Protein AF-A0A3P7EZZ2-F1 (afdb_monomer_lite)

pLDDT: mean 75.82, std 17.99, range [40.81, 96.19]

InterPro domains:
  IPR005828 Major facilitator, sugar transporter-like [PF00083] (25-110)
  IPR020846 Major facilitator superfamily domain [PS50850] (1-104)
  IPR036259 MFS transporter superfamily [G3DSA:1.20.1250.20] (3-129)
  IPR036259 MFS transporter superfamily [SSF103473] (12-110)

Organism: Toxocara canis (NCBI:txid6265)

Sequence (139 aa):
MNIFADFRISAHWILNVMQFLVTKAAITNCYAVIYTVTPELFPTVIRNTAMGCCSTIARIGAILASYIAMWIVERVGPWAMIIPFGSMALAAGVVVILLIPETMGRPLPETIEEIEEVKPIENEEMTPISAPVKDNPPE

Secondary structure (DSSP, 8-state):
--HHHHHHHHHHHHHHHHHHHHHHHHHHHHHHHHHHHHHHHS-HHHHHHHHHHHHHHHHHHHHHHHHHHHHHHHHH-GGGGHHHHHHHHHHHHHHHHHHS---SS-PPP--THHHH------------S-S--------

Radius of gyration: 28.82 Å; chains: 1; bounding box: 73×31×95 Å

Foldseek 3Di:
DCVVVVVVVVVVVVVVVVVVVVVVVVVVVVVVVCVVCLVLVDPPVCSVVVVVVVVVVVVVVVVVLVVVQVVCCVPPRNVVSCVVVVVVVVVVVVCCVVVDDDPPDDPRDNDPVVVVPPDPPPDDDPDDPDDDPDDDDDD

Structure (mmCIF, N/CA/C/O backbone):
data_AF-A0A3P7EZZ2-F1
#
_entry.id   AF-A0A3P7EZZ2-F1
#
loop_
_atom_site.group_PDB
_atom_site.id
_atom_site.type_symbol
_atom_site.label_atom_id
_atom_site.label_alt_id
_atom_site.label_comp_id
_atom_site.label_asym_id
_atom_site.label_entity_id
_atom_site.label_seq_id
_atom_site.pdbx_PDB_ins_code
_atom_site.Cartn_x
_atom_site.Cartn_y
_atom_site.Cartn_z
_atom_site.occupancy
_atom_site.B_iso_or_equiv
_atom_site.auth_seq_id
_atom_site.auth_comp_id
_atom_site.auth_asym_id
_atom_site.auth_atom_id
_atom_site.pdbx_PDB_model_num
ATOM 1 N N . MET A 1 1 ? 18.974 19.853 -34.716 1.00 57.53 1 MET A N 1
ATOM 2 C CA . MET A 1 1 ? 18.619 18.440 -34.463 1.00 57.53 1 MET A CA 1
ATOM 3 C C . MET A 1 1 ? 18.400 18.232 -32.960 1.00 57.53 1 MET A C 1
ATOM 5 O O . MET A 1 1 ? 19.192 17.542 -32.357 1.00 57.53 1 MET A O 1
ATOM 9 N N . ASN A 1 2 ? 17.384 18.878 -32.355 1.00 65.62 2 ASN A N 1
ATOM 10 C CA . ASN A 1 2 ? 17.067 18.782 -30.906 1.00 65.62 2 ASN A CA 1
ATOM 11 C C . ASN A 1 2 ? 15.553 18.894 -30.593 1.00 65.62 2 ASN A C 1
ATOM 13 O O . ASN A 1 2 ? 15.096 18.300 -29.629 1.00 65.62 2 ASN A O 1
ATOM 17 N N . ILE A 1 3 ? 14.743 19.520 -31.462 1.00 76.44 3 ILE A N 1
ATOM 18 C CA . ILE A 1 3 ? 13.288 19.715 -31.255 1.00 76.44 3 ILE A CA 1
ATOM 19 C C . ILE A 1 3 ? 12.511 18.413 -30.982 1.00 76.44 3 ILE A C 1
ATOM 21 O O . ILE A 1 3 ? 11.675 18.370 -30.085 1.00 76.44 3 ILE A O 1
ATOM 25 N N . PHE A 1 4 ? 12.791 17.331 -31.716 1.00 75.81 4 PHE A N 1
ATOM 26 C CA . PHE A 1 4 ? 12.099 16.051 -31.505 1.00 75.81 4 PHE A CA 1
ATOM 27 C C . PHE A 1 4 ? 12.527 15.338 -30.210 1.00 75.81 4 PHE A C 1
ATOM 29 O O . PHE A 1 4 ? 11.737 14.592 -29.633 1.00 75.81 4 PHE A O 1
ATOM 36 N N . ALA A 1 5 ? 13.756 15.568 -29.736 1.00 77.75 5 ALA A N 1
ATOM 37 C CA . ALA A 1 5 ? 14.245 15.002 -28.481 1.00 77.75 5 ALA A CA 1
ATO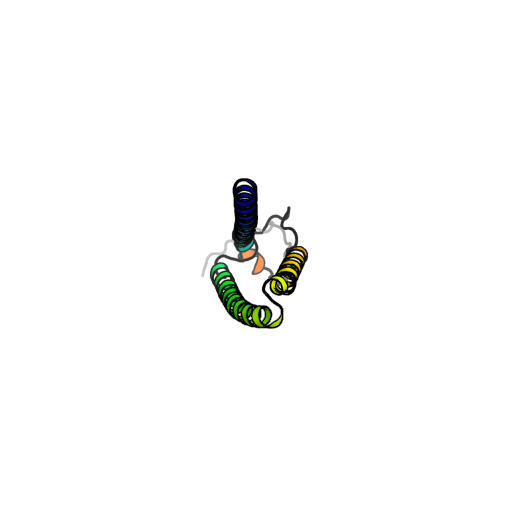M 38 C C . ALA A 1 5 ? 13.680 15.766 -27.276 1.00 77.75 5 ALA A C 1
ATOM 40 O O . ALA A 1 5 ? 13.183 15.129 -26.348 1.00 77.75 5 ALA A O 1
ATOM 41 N N . ASP A 1 6 ? 13.666 17.101 -27.341 1.00 80.81 6 ASP A N 1
ATOM 42 C CA . ASP A 1 6 ? 13.034 17.963 -26.337 1.00 80.81 6 ASP A CA 1
ATOM 43 C C . ASP A 1 6 ? 11.542 17.644 -26.196 1.00 80.81 6 ASP A C 1
ATOM 45 O O . ASP A 1 6 ? 11.061 17.420 -25.087 1.00 80.81 6 ASP A O 1
ATOM 49 N N . PHE A 1 7 ? 10.822 17.489 -27.315 1.00 82.38 7 PHE A N 1
ATOM 50 C CA . PHE A 1 7 ? 9.407 17.109 -27.289 1.00 82.38 7 PHE A CA 1
ATOM 51 C C . PHE A 1 7 ? 9.173 15.754 -26.601 1.00 82.38 7 PHE A C 1
ATOM 53 O O . PHE A 1 7 ? 8.253 15.611 -25.794 1.00 82.38 7 PHE A O 1
ATOM 60 N N . ARG A 1 8 ? 10.033 14.759 -26.866 1.00 83.69 8 ARG A N 1
ATOM 61 C CA . ARG A 1 8 ? 9.945 13.436 -26.231 1.00 83.69 8 ARG A CA 1
ATOM 62 C C . ARG A 1 8 ? 10.212 13.507 -24.724 1.00 83.69 8 ARG A C 1
ATOM 64 O O . ARG A 1 8 ? 9.496 12.876 -23.950 1.00 83.69 8 ARG A O 1
ATOM 71 N N . ILE A 1 9 ? 11.210 14.279 -24.297 1.00 85.31 9 ILE A N 1
ATOM 72 C CA . ILE A 1 9 ? 11.560 14.453 -22.878 1.00 85.31 9 ILE A CA 1
ATOM 73 C C . ILE A 1 9 ? 10.432 15.171 -22.128 1.00 85.31 9 ILE A C 1
ATOM 75 O O . ILE A 1 9 ? 10.011 14.703 -21.069 1.00 85.31 9 ILE A O 1
ATOM 79 N N . SER A 1 10 ? 9.890 16.252 -22.698 1.00 87.06 10 SER A N 1
ATOM 80 C CA . SER A 1 10 ? 8.744 16.963 -22.126 1.00 87.06 10 SER A CA 1
ATOM 81 C C . SER A 1 10 ? 7.517 16.060 -22.007 1.00 87.06 10 SER A C 1
ATOM 83 O O . SER A 1 10 ? 6.872 16.055 -20.961 1.00 87.06 10 SER A O 1
ATOM 85 N N . ALA A 1 11 ? 7.224 15.239 -23.020 1.00 87.75 11 ALA A N 1
ATOM 86 C CA . ALA A 1 11 ? 6.107 14.297 -22.969 1.00 87.75 11 ALA A CA 1
ATOM 87 C C . ALA A 1 11 ? 6.267 13.257 -21.844 1.00 87.75 11 ALA A C 1
ATOM 89 O O . ALA A 1 11 ? 5.334 13.049 -21.069 1.00 87.75 11 ALA A O 1
ATOM 90 N N . HIS A 1 12 ? 7.448 12.644 -21.691 1.00 89.00 12 HIS A N 1
ATOM 91 C CA . HIS A 1 12 ? 7.700 11.693 -20.600 1.00 89.00 12 HIS A CA 1
ATOM 92 C C . HIS A 1 12 ? 7.587 12.341 -19.214 1.00 89.00 12 HIS A C 1
ATOM 94 O O . HIS A 1 12 ? 7.033 11.735 -18.297 1.00 89.00 12 HIS A O 1
ATOM 100 N N . TRP A 1 13 ? 8.067 13.578 -19.059 1.00 92.50 13 TRP A N 1
ATOM 101 C CA . TRP A 1 13 ? 7.935 14.314 -17.802 1.00 92.50 13 TRP A CA 1
ATOM 102 C C . TRP A 1 13 ? 6.467 14.583 -17.454 1.00 92.50 13 TRP A C 1
ATOM 104 O O . TRP A 1 13 ? 6.044 14.295 -16.334 1.00 92.50 13 TRP A O 1
ATOM 114 N N . ILE A 1 14 ? 5.673 15.050 -18.424 1.00 93.00 14 ILE A N 1
ATOM 115 C CA . ILE A 1 14 ? 4.238 15.304 -18.233 1.00 93.00 14 ILE A CA 1
ATOM 116 C C . ILE A 1 14 ? 3.515 14.017 -17.819 1.00 93.00 14 ILE A C 1
ATOM 118 O O . ILE A 1 14 ? 2.741 14.035 -16.864 1.00 93.00 14 ILE A O 1
ATOM 122 N N . LEU A 1 15 ? 3.791 12.888 -18.481 1.00 91.69 15 LEU A N 1
ATOM 123 C CA . LEU A 1 15 ? 3.166 11.603 -18.147 1.00 91.69 15 LEU A CA 1
ATOM 124 C C . LEU A 1 15 ? 3.487 11.150 -16.713 1.00 91.69 15 LEU A C 1
ATOM 126 O O . LEU A 1 15 ? 2.584 10.734 -15.987 1.00 91.69 15 LEU A O 1
ATOM 130 N N . ASN A 1 16 ? 4.740 11.295 -16.272 1.00 90.81 16 ASN A N 1
ATOM 131 C CA . ASN A 1 16 ? 5.138 10.948 -14.905 1.00 90.81 16 ASN A CA 1
ATOM 132 C C . ASN A 1 16 ? 4.442 11.834 -13.860 1.00 90.81 16 ASN A C 1
ATOM 134 O O . ASN A 1 16 ? 3.989 11.337 -12.828 1.00 90.81 16 ASN A O 1
ATOM 138 N N . VAL A 1 17 ? 4.317 13.138 -14.135 1.00 94.75 17 VAL A N 1
ATOM 139 C CA . VAL A 1 17 ? 3.604 14.077 -13.256 1.00 94.75 17 VAL A CA 1
ATOM 140 C C . VAL A 1 17 ? 2.123 13.723 -13.174 1.00 94.75 17 VAL A C 1
ATOM 142 O O . VAL A 1 17 ? 1.567 13.680 -12.078 1.00 94.75 17 VAL A O 1
ATOM 145 N N . MET A 1 18 ? 1.488 13.403 -14.302 1.00 95.19 18 MET A N 1
ATOM 146 C CA . MET A 1 18 ? 0.085 12.990 -14.320 1.00 95.19 18 MET A CA 1
ATOM 147 C C . MET A 1 18 ? -0.144 11.727 -13.485 1.00 95.19 18 MET A C 1
ATOM 149 O O . MET A 1 18 ? -1.038 11.706 -12.639 1.00 95.19 18 MET A O 1
ATOM 153 N N . GLN A 1 19 ? 0.696 10.700 -13.646 1.00 90.44 19 GLN A N 1
ATOM 154 C CA . GLN A 1 19 ? 0.591 9.473 -12.853 1.00 90.44 19 GLN A CA 1
ATOM 155 C C . GLN A 1 19 ? 0.795 9.734 -11.350 1.00 90.44 19 GLN A C 1
ATOM 157 O O . GLN A 1 19 ? 0.077 9.175 -10.514 1.00 90.44 19 GLN A O 1
ATOM 162 N N . PHE A 1 20 ? 1.734 10.616 -10.994 1.00 94.19 20 PHE A N 1
ATOM 163 C CA . PHE A 1 20 ? 1.966 11.016 -9.607 1.00 94.19 20 PHE A CA 1
ATOM 164 C C . PHE A 1 20 ? 0.744 11.717 -8.998 1.00 94.19 20 PHE A C 1
ATOM 166 O O . PHE A 1 20 ? 0.334 11.382 -7.885 1.00 94.19 20 PHE A O 1
ATOM 173 N N . LEU A 1 21 ? 0.126 12.649 -9.730 1.00 96.19 21 LEU A N 1
ATOM 174 C CA . LEU A 1 21 ? -1.054 13.379 -9.264 1.00 96.19 21 LEU A CA 1
ATOM 175 C C . LEU A 1 21 ? -2.259 12.458 -9.060 1.00 96.19 21 LEU A C 1
ATOM 177 O O . LEU A 1 21 ? -2.909 12.545 -8.019 1.00 96.19 21 LEU A O 1
ATOM 181 N N . VAL A 1 22 ? -2.513 11.541 -9.999 1.00 95.94 22 VAL A N 1
ATOM 182 C CA . VAL A 1 22 ? -3.592 10.544 -9.882 1.00 95.94 22 VAL A CA 1
ATOM 183 C C . VAL A 1 22 ? -3.391 9.674 -8.642 1.00 95.94 22 VAL A C 1
ATOM 185 O O . VAL A 1 22 ? -4.314 9.496 -7.849 1.00 95.94 22 VAL A O 1
ATOM 188 N N . THR A 1 23 ? -2.165 9.193 -8.426 1.00 93.25 23 THR A N 1
ATOM 189 C CA . THR A 1 23 ? -1.832 8.368 -7.256 1.00 93.25 23 THR A CA 1
ATOM 190 C C . THR A 1 23 ? -2.035 9.144 -5.954 1.00 93.25 23 THR A C 1
ATOM 192 O O . THR A 1 23 ? -2.654 8.643 -5.016 1.00 93.25 23 THR A O 1
ATOM 195 N N . LYS A 1 24 ? -1.559 10.393 -5.893 1.00 93.25 24 LYS A N 1
ATOM 196 C CA . LYS A 1 24 ? -1.702 11.246 -4.709 1.00 93.25 24 LYS A CA 1
ATOM 197 C C . LYS A 1 24 ? -3.175 11.529 -4.398 1.00 93.25 24 LYS A C 1
ATOM 199 O O . LYS A 1 24 ? -3.568 11.412 -3.241 1.00 93.25 24 LYS A O 1
ATOM 204 N N . ALA A 1 25 ? -3.982 11.844 -5.411 1.00 95.44 25 ALA A N 1
ATOM 205 C CA . ALA A 1 25 ? -5.415 12.077 -5.248 1.00 95.44 25 ALA A CA 1
ATOM 206 C C . ALA A 1 25 ? -6.146 10.827 -4.732 1.00 95.44 25 ALA A C 1
ATOM 208 O O . ALA A 1 25 ? -6.934 10.925 -3.793 1.00 95.44 25 ALA A O 1
ATOM 209 N N . ALA A 1 26 ? -5.833 9.649 -5.284 1.00 93.12 26 ALA A N 1
ATOM 210 C CA . ALA A 1 26 ? -6.415 8.383 -4.844 1.00 93.12 26 ALA A CA 1
ATOM 211 C C . ALA A 1 26 ? -6.096 8.082 -3.370 1.00 93.12 26 ALA A C 1
ATOM 213 O O . ALA A 1 26 ? -7.000 7.772 -2.598 1.00 93.12 26 ALA A O 1
ATOM 214 N N . ILE A 1 27 ? -4.834 8.248 -2.952 1.00 90.81 27 ILE A N 1
ATOM 215 C CA . ILE A 1 27 ? -4.425 8.048 -1.553 1.00 90.81 27 ILE A CA 1
ATOM 216 C C . ILE A 1 27 ? -5.169 9.020 -0.631 1.00 90.81 27 ILE A C 1
ATOM 218 O O . ILE A 1 27 ? -5.693 8.604 0.402 1.00 90.81 27 ILE A O 1
ATOM 222 N N . THR A 1 28 ? -5.253 10.302 -1.000 1.00 93.19 28 THR A N 1
ATOM 223 C CA . THR A 1 28 ? -5.990 11.303 -0.216 1.00 93.19 28 THR A CA 1
ATOM 224 C C . THR A 1 28 ? -7.461 10.927 -0.061 1.00 93.19 28 THR A C 1
ATOM 226 O O . THR A 1 28 ? -7.981 10.999 1.051 1.00 93.19 28 THR A O 1
ATOM 229 N N . ASN A 1 29 ? -8.113 10.474 -1.134 1.00 90.12 29 ASN A N 1
ATOM 230 C CA . ASN A 1 29 ? -9.504 10.037 -1.077 1.00 90.12 29 ASN A CA 1
ATOM 231 C C . ASN A 1 29 ? -9.686 8.818 -0.160 1.00 90.12 29 ASN A C 1
ATOM 233 O O . ASN A 1 29 ? -10.578 8.815 0.682 1.00 90.12 29 ASN A O 1
ATOM 237 N N . CYS A 1 30 ? -8.803 7.819 -0.249 1.00 88.25 30 CYS A N 1
ATOM 238 C CA . CYS A 1 30 ? -8.838 6.662 0.648 1.00 88.25 30 CYS A CA 1
ATOM 239 C C . CYS A 1 30 ? -8.719 7.073 2.122 1.00 88.25 30 CYS A C 1
ATOM 241 O O . CYS A 1 30 ? -9.489 6.601 2.955 1.00 88.25 30 CYS A O 1
ATOM 243 N N . TYR A 1 31 ? -7.798 7.985 2.452 1.00 86.88 31 TYR A N 1
ATOM 244 C CA . TYR A 1 31 ? -7.687 8.502 3.817 1.00 86.88 31 TYR A CA 1
ATOM 245 C C . TYR A 1 31 ? -8.948 9.251 4.253 1.00 86.88 31 TYR A C 1
ATOM 247 O O . TYR A 1 31 ? -9.405 9.041 5.373 1.00 86.88 31 TYR A O 1
ATOM 255 N N . ALA A 1 32 ? -9.534 10.082 3.387 1.00 88.12 32 ALA A N 1
ATOM 256 C CA . ALA A 1 32 ? -10.773 10.793 3.698 1.00 88.12 32 ALA A CA 1
ATOM 257 C C . ALA A 1 32 ? -11.920 9.823 4.031 1.00 88.12 32 ALA A C 1
ATOM 259 O O . ALA A 1 32 ? -12.603 10.010 5.038 1.00 88.12 32 ALA A O 1
ATOM 260 N N . VAL A 1 33 ? -12.073 8.744 3.256 1.00 84.94 33 VAL A N 1
ATOM 261 C CA . VAL A 1 33 ? -13.078 7.701 3.515 1.00 84.94 33 VAL A CA 1
ATOM 262 C C . VAL A 1 33 ? -12.812 7.007 4.849 1.00 84.94 33 VAL A C 1
ATOM 264 O O . VAL A 1 33 ? -13.712 6.930 5.679 1.00 84.94 33 VAL A O 1
ATOM 267 N N . ILE A 1 34 ? -11.573 6.574 5.111 1.00 83.06 34 ILE A N 1
ATOM 268 C CA . ILE A 1 34 ? -11.214 5.912 6.375 1.00 83.06 34 ILE A CA 1
ATOM 269 C C . ILE A 1 34 ? -11.540 6.817 7.567 1.00 83.06 34 ILE A C 1
ATOM 271 O O . ILE A 1 34 ? -12.188 6.375 8.511 1.00 83.06 34 ILE A O 1
ATOM 275 N N . TYR A 1 35 ? -11.137 8.089 7.536 1.00 81.62 35 TYR A N 1
ATOM 276 C CA . TYR A 1 35 ? -11.374 9.011 8.651 1.00 81.62 35 TYR A CA 1
ATOM 277 C C . TYR A 1 35 ? -12.851 9.336 8.884 1.00 81.62 35 TYR A C 1
ATOM 279 O O . TYR A 1 35 ? -13.198 9.651 10.024 1.00 81.62 35 TYR A O 1
ATOM 287 N N . THR A 1 36 ? -13.679 9.236 7.842 1.00 82.94 36 THR A N 1
ATOM 288 C CA . THR A 1 36 ? -15.132 9.451 7.902 1.00 82.94 36 THR A CA 1
ATOM 289 C C . THR A 1 36 ? -15.857 8.217 8.434 1.00 82.94 36 THR A C 1
ATOM 291 O O . THR A 1 36 ? -16.639 8.329 9.365 1.00 82.94 36 THR A O 1
ATOM 294 N N . VAL A 1 37 ? -15.512 7.026 7.938 1.00 7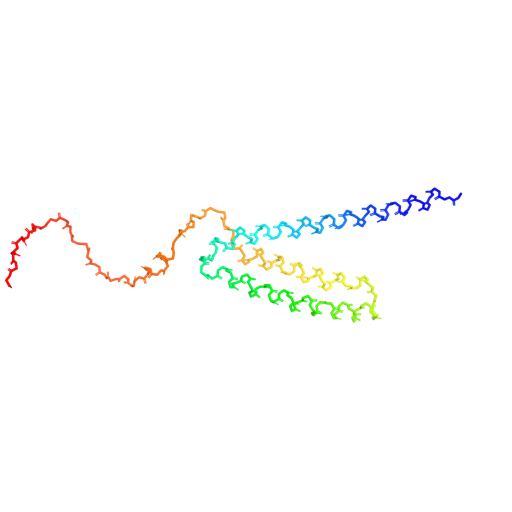7.62 37 VAL A N 1
ATOM 295 C CA . VAL A 1 37 ? -16.173 5.761 8.309 1.00 77.62 37 VAL A CA 1
ATOM 296 C C . VAL A 1 37 ? -15.710 5.233 9.674 1.00 77.62 37 VAL A C 1
ATOM 298 O O . VAL A 1 37 ? -16.452 4.559 10.381 1.00 77.62 37 VAL A O 1
ATOM 301 N N . THR A 1 38 ? -14.481 5.540 10.099 1.00 79.38 38 THR A N 1
ATOM 302 C CA . THR A 1 38 ? -13.958 5.073 11.397 1.00 79.38 38 THR A CA 1
ATOM 303 C C . THR A 1 38 ? -14.817 5.498 12.602 1.00 79.38 38 THR A C 1
ATOM 305 O O . THR A 1 38 ? -15.102 4.633 13.426 1.00 79.38 38 THR A O 1
ATOM 308 N N . PRO A 1 39 ? -15.208 6.779 12.777 1.00 74.44 39 PRO A N 1
ATOM 309 C CA . PRO A 1 39 ? -16.086 7.174 13.881 1.00 74.44 39 PRO A CA 1
ATOM 310 C C . PRO A 1 39 ? -17.514 6.623 13.759 1.00 74.44 39 PRO A C 1
ATOM 312 O O . PRO A 1 39 ? -18.187 6.531 14.775 1.00 74.44 39 PRO A O 1
ATOM 315 N N . GLU A 1 40 ? -17.964 6.249 12.557 1.00 72.44 40 GLU A N 1
ATOM 316 C CA . GLU A 1 40 ? -19.281 5.633 12.337 1.00 72.44 40 GLU A CA 1
ATOM 317 C C . GLU A 1 40 ? -19.310 4.170 12.807 1.00 72.44 40 GLU A C 1
ATOM 319 O O . GLU A 1 40 ? -20.290 3.720 13.388 1.00 72.44 40 GLU A O 1
ATOM 324 N N . LEU A 1 41 ? -18.225 3.415 12.598 1.00 67.25 41 LEU A N 1
ATOM 325 C CA . LEU A 1 41 ? -18.152 2.008 13.013 1.00 67.25 41 LEU A CA 1
ATOM 326 C C . LEU A 1 41 ? -17.665 1.795 14.450 1.00 67.25 41 LEU A C 1
ATOM 328 O O . LEU A 1 41 ? -17.951 0.750 15.035 1.00 67.25 41 LEU A O 1
ATOM 332 N N . PHE A 1 42 ? -16.865 2.718 14.992 1.00 65.31 42 PHE A N 1
ATOM 333 C CA . PHE A 1 42 ? -16.135 2.485 16.236 1.00 65.31 42 PHE A CA 1
ATOM 334 C C . PHE A 1 42 ? -16.379 3.582 17.280 1.00 65.31 42 PHE A C 1
ATOM 336 O O . PHE A 1 42 ? -16.096 4.753 17.006 1.00 65.31 42 PHE A O 1
ATOM 343 N N . PRO A 1 43 ? -16.771 3.220 18.520 1.00 63.94 43 PRO A N 1
ATOM 344 C CA . PRO A 1 43 ? -16.848 4.171 19.617 1.00 63.94 43 PRO A CA 1
ATOM 345 C C . PRO A 1 43 ? -15.487 4.817 19.912 1.00 63.94 43 PRO A C 1
ATOM 347 O O . PRO A 1 43 ? -14.417 4.218 19.743 1.00 63.94 43 PRO A O 1
ATOM 350 N N . THR A 1 44 ? -15.526 6.056 20.402 1.00 73.19 44 THR A N 1
ATOM 351 C CA . THR A 1 44 ? -14.380 6.967 20.579 1.00 73.19 44 THR A CA 1
ATOM 352 C C . THR A 1 44 ? -13.206 6.357 21.352 1.00 73.19 44 THR A C 1
ATOM 354 O O . THR A 1 44 ? -12.055 6.707 21.093 1.00 73.19 44 THR A O 1
ATOM 357 N N . VAL A 1 45 ? -13.481 5.411 22.254 1.00 72.19 45 VAL A N 1
ATOM 358 C CA . VAL A 1 45 ? -12.495 4.739 23.118 1.00 72.19 45 VAL A CA 1
ATOM 359 C C . VAL A 1 45 ? -11.549 3.805 22.354 1.00 72.19 45 VAL A C 1
ATOM 361 O O . VAL A 1 45 ? -10.375 3.706 22.702 1.00 72.19 45 VAL A O 1
ATOM 364 N N . ILE A 1 46 ? -12.023 3.136 21.296 1.00 76.62 46 ILE A N 1
ATOM 365 C CA . ILE A 1 46 ? -11.227 2.136 20.555 1.00 76.62 46 ILE A CA 1
ATOM 366 C C . ILE A 1 46 ? -10.702 2.653 19.212 1.00 76.62 46 ILE A C 1
ATOM 368 O O . ILE A 1 46 ? -9.775 2.066 18.649 1.00 76.62 46 ILE A O 1
ATOM 372 N N . ARG A 1 47 ? -11.223 3.791 18.731 1.00 81.69 47 ARG A N 1
ATOM 373 C CA . ARG A 1 47 ? -10.839 4.414 17.454 1.00 81.69 47 ARG A CA 1
ATOM 374 C C . ARG A 1 47 ? -9.329 4.614 17.311 1.00 81.69 47 ARG A C 1
ATOM 376 O O . ARG A 1 47 ? -8.750 4.251 16.287 1.00 81.69 47 ARG A O 1
ATOM 383 N N . ASN A 1 48 ? -8.680 5.192 18.322 1.00 84.94 48 ASN A N 1
ATOM 384 C CA . ASN A 1 48 ? -7.256 5.527 18.236 1.00 84.94 48 ASN A CA 1
ATOM 385 C C . ASN A 1 48 ? -6.370 4.267 18.245 1.00 84.94 48 ASN A C 1
ATOM 387 O O . ASN A 1 48 ? -5.386 4.188 17.510 1.00 84.94 48 ASN A O 1
ATOM 391 N N . THR A 1 49 ? -6.763 3.253 19.020 1.00 87.38 49 THR A N 1
ATOM 392 C CA . THR A 1 49 ? -6.080 1.955 19.082 1.00 87.38 49 THR A CA 1
ATOM 393 C C . THR A 1 49 ? -6.213 1.195 17.764 1.00 87.38 49 THR A C 1
ATOM 395 O O . THR A 1 49 ? -5.210 0.718 17.239 1.00 87.38 49 THR A O 1
ATOM 398 N N . ALA A 1 50 ? -7.412 1.151 17.174 1.00 83.31 50 ALA A N 1
ATOM 399 C CA . ALA A 1 50 ? -7.653 0.500 15.885 1.00 83.31 50 ALA A CA 1
ATOM 400 C C . ALA A 1 50 ? -6.822 1.129 14.751 1.00 83.31 50 ALA A C 1
ATOM 402 O O . ALA A 1 50 ? -6.145 0.419 14.001 1.00 83.31 50 ALA A O 1
ATOM 403 N N . MET A 1 51 ? -6.797 2.465 14.673 1.00 85.56 51 MET A N 1
ATOM 404 C CA . MET A 1 51 ? -5.967 3.201 13.710 1.00 85.56 51 MET A CA 1
ATOM 405 C C . MET A 1 51 ? -4.467 2.958 13.941 1.00 85.56 51 MET A C 1
ATOM 407 O O . MET A 1 51 ? -3.709 2.775 12.984 1.00 85.56 51 MET A O 1
ATOM 411 N N . GLY A 1 52 ? -4.033 2.899 15.205 1.00 89.44 52 GLY A N 1
ATOM 412 C CA . GLY A 1 52 ? -2.659 2.564 15.583 1.00 89.44 52 GLY A CA 1
ATOM 413 C C . GLY A 1 52 ? -2.248 1.156 15.142 1.00 89.44 52 GLY A C 1
ATOM 414 O O . GLY A 1 52 ? -1.203 0.990 14.513 1.00 89.44 52 GLY A O 1
ATOM 415 N N . CYS A 1 53 ? -3.087 0.149 15.392 1.00 90.19 53 CYS A N 1
ATOM 416 C CA . CYS A 1 53 ? -2.858 -1.225 14.942 1.00 90.19 53 CYS A CA 1
ATOM 417 C C . CYS A 1 53 ? -2.770 -1.316 13.413 1.00 90.19 53 CYS A C 1
ATOM 419 O O . CYS A 1 53 ? -1.817 -1.900 12.894 1.00 90.19 53 CYS A O 1
ATOM 421 N N . CYS A 1 54 ? -3.699 -0.680 12.688 1.00 87.44 54 CYS A N 1
ATOM 422 C CA . CYS A 1 54 ? -3.657 -0.626 11.224 1.00 87.44 54 CYS A CA 1
ATOM 423 C C . CYS A 1 54 ? -2.360 0.014 10.712 1.00 87.44 54 CYS A C 1
ATOM 425 O O . CYS A 1 54 ? -1.743 -0.505 9.785 1.00 87.44 54 CYS A O 1
ATOM 427 N N . SER A 1 55 ? -1.903 1.102 11.341 1.00 90.88 55 SER A N 1
ATOM 428 C CA . SER A 1 55 ? -0.640 1.765 10.990 1.00 90.88 55 SER A CA 1
ATOM 429 C C . SER A 1 55 ? 0.566 0.841 11.175 1.00 90.88 55 SER A C 1
ATOM 431 O O . SER A 1 55 ? 1.427 0.754 10.298 1.00 90.88 55 SER A O 1
ATOM 433 N N . THR A 1 56 ? 0.618 0.093 12.279 1.00 95.00 56 THR A N 1
ATOM 434 C CA . THR A 1 56 ? 1.692 -0.878 12.527 1.00 95.00 56 THR A CA 1
ATOM 435 C C . THR A 1 56 ? 1.699 -1.983 11.472 1.00 95.00 56 THR A C 1
ATOM 437 O O . THR A 1 56 ? 2.753 -2.289 10.914 1.00 95.00 56 THR A O 1
ATOM 440 N N . ILE A 1 57 ? 0.528 -2.530 11.131 1.00 93.50 57 ILE A N 1
ATOM 441 C CA . ILE A 1 57 ? 0.391 -3.548 10.079 1.00 93.50 57 ILE A CA 1
ATOM 442 C C . ILE A 1 57 ? 0.821 -2.980 8.719 1.00 93.50 57 ILE A C 1
ATOM 444 O O . ILE A 1 57 ? 1.592 -3.618 8.002 1.00 93.50 57 ILE A O 1
ATOM 448 N N . ALA A 1 58 ? 0.405 -1.755 8.386 1.00 90.50 58 ALA A N 1
ATOM 449 C CA . ALA A 1 58 ? 0.799 -1.080 7.151 1.00 90.50 58 ALA A CA 1
ATOM 450 C C . ALA A 1 58 ? 2.321 -0.881 7.060 1.00 90.50 58 ALA A C 1
ATOM 452 O O . ALA A 1 58 ? 2.909 -1.092 6.000 1.00 90.50 58 ALA A O 1
ATOM 453 N N . ARG A 1 59 ? 2.985 -0.537 8.174 1.00 94.19 59 ARG A N 1
ATOM 454 C CA . ARG A 1 59 ? 4.452 -0.415 8.230 1.00 94.19 59 ARG A CA 1
ATOM 455 C C . ARG A 1 59 ? 5.153 -1.748 7.995 1.00 94.19 59 ARG A C 1
ATOM 457 O O . ARG A 1 59 ? 6.114 -1.788 7.230 1.00 94.19 59 ARG A O 1
ATOM 464 N N . ILE A 1 60 ? 4.669 -2.831 8.602 1.00 95.44 60 ILE A N 1
ATOM 465 C CA . ILE A 1 60 ? 5.207 -4.179 8.359 1.00 95.44 60 ILE A CA 1
ATOM 466 C C . ILE A 1 60 ? 5.047 -4.542 6.877 1.00 95.44 60 ILE A C 1
ATOM 468 O O . ILE A 1 60 ? 6.006 -4.982 6.241 1.00 95.44 60 ILE A O 1
ATOM 472 N N . GLY A 1 61 ? 3.872 -4.271 6.303 1.00 92.25 61 GLY A N 1
ATOM 473 C CA . GLY A 1 61 ? 3.608 -4.452 4.878 1.00 92.25 61 GLY A CA 1
ATOM 474 C C . GLY A 1 61 ? 4.572 -3.664 3.989 1.00 92.25 61 GLY A C 1
ATOM 475 O O . GLY A 1 61 ? 5.101 -4.222 3.034 1.00 92.25 61 GLY A O 1
ATOM 476 N N . ALA A 1 62 ? 4.871 -2.406 4.323 1.00 92.12 62 ALA A N 1
ATOM 477 C CA . ALA A 1 62 ? 5.805 -1.573 3.564 1.00 92.12 62 ALA A CA 1
ATOM 478 C C . ALA A 1 62 ? 7.254 -2.104 3.599 1.00 92.12 62 ALA A C 1
ATOM 480 O O . ALA A 1 62 ? 7.952 -2.061 2.581 1.00 92.12 62 ALA A O 1
ATOM 481 N N . ILE A 1 63 ? 7.701 -2.639 4.742 1.00 95.25 63 ILE A N 1
ATOM 482 C CA . ILE A 1 63 ? 9.029 -3.265 4.877 1.00 95.25 63 ILE A CA 1
ATOM 483 C C . ILE A 1 63 ? 9.110 -4.518 3.997 1.00 95.25 63 ILE A C 1
ATOM 485 O O . ILE A 1 63 ? 10.043 -4.660 3.205 1.00 95.25 63 ILE A O 1
ATOM 489 N N . LEU A 1 64 ? 8.105 -5.395 4.084 1.00 92.94 64 LEU A N 1
ATOM 490 C CA . LEU A 1 64 ? 8.033 -6.610 3.268 1.00 92.94 64 LEU A CA 1
ATOM 491 C C . LEU A 1 64 ? 7.944 -6.282 1.773 1.00 92.94 64 LEU A C 1
ATOM 493 O O . LEU A 1 64 ? 8.670 -6.865 0.970 1.00 92.94 64 LEU A O 1
ATOM 497 N N . ALA A 1 65 ? 7.112 -5.306 1.407 1.00 90.94 65 ALA A N 1
ATOM 498 C CA . ALA A 1 65 ? 6.972 -4.817 0.041 1.00 90.94 65 ALA A CA 1
ATOM 499 C C . ALA A 1 65 ? 8.317 -4.355 -0.527 1.00 90.94 65 ALA A C 1
ATOM 501 O O . ALA A 1 65 ? 8.677 -4.762 -1.626 1.00 90.94 65 ALA A O 1
ATOM 502 N N . SER A 1 66 ? 9.083 -3.568 0.232 1.00 91.06 66 SER A N 1
ATOM 503 C CA . SER A 1 66 ? 10.394 -3.062 -0.198 1.00 91.06 66 SER A CA 1
ATOM 504 C C . SER A 1 66 ? 11.415 -4.187 -0.416 1.00 91.06 66 SER A C 1
ATOM 506 O O . SER A 1 66 ? 12.190 -4.144 -1.370 1.00 91.06 66 SER A O 1
ATOM 508 N N . TYR A 1 67 ? 11.385 -5.227 0.422 1.00 91.00 67 TYR A N 1
ATOM 509 C CA . TYR A 1 67 ? 12.262 -6.390 0.271 1.00 91.00 67 TYR A CA 1
ATOM 510 C C . TYR A 1 67 ? 11.912 -7.222 -0.974 1.00 91.00 67 TYR A C 1
ATOM 512 O O . TYR A 1 67 ? 12.783 -7.551 -1.780 1.00 91.00 67 TYR A O 1
ATOM 520 N N . ILE A 1 68 ? 10.621 -7.508 -1.173 1.00 89.25 68 ILE A N 1
ATOM 521 C CA . ILE A 1 68 ? 10.119 -8.247 -2.343 1.00 89.25 68 ILE A CA 1
ATOM 522 C C . ILE A 1 68 ? 10.392 -7.465 -3.633 1.00 89.25 68 ILE A C 1
ATOM 524 O O . ILE A 1 68 ? 10.821 -8.035 -4.634 1.00 89.25 68 ILE A O 1
ATOM 528 N N . ALA A 1 69 ? 10.179 -6.151 -3.592 1.00 89.12 69 ALA A N 1
ATOM 529 C CA . ALA A 1 69 ? 10.487 -5.220 -4.664 1.00 89.12 69 ALA A CA 1
ATOM 530 C C . ALA A 1 69 ? 11.944 -5.353 -5.129 1.00 89.12 69 ALA A C 1
ATOM 532 O O . ALA A 1 69 ? 12.194 -5.599 -6.310 1.00 89.12 69 ALA A O 1
ATOM 533 N N . MET A 1 70 ? 12.896 -5.242 -4.204 1.00 88.69 70 MET A N 1
ATOM 534 C CA . MET A 1 70 ? 14.321 -5.350 -4.518 1.00 88.69 70 MET A CA 1
ATOM 535 C C . MET A 1 70 ? 14.650 -6.686 -5.200 1.00 88.69 70 MET A C 1
ATOM 537 O O . MET A 1 70 ? 15.257 -6.704 -6.269 1.00 88.69 70 MET A O 1
ATOM 541 N N . TRP A 1 71 ? 14.160 -7.794 -4.642 1.00 88.81 71 TRP A N 1
ATOM 542 C CA . TRP A 1 71 ? 14.415 -9.133 -5.177 1.00 88.81 71 TRP A CA 1
ATOM 543 C C . TRP A 1 71 ? 13.838 -9.350 -6.588 1.00 88.81 71 TRP A C 1
ATOM 545 O O . TRP A 1 71 ? 14.468 -9.982 -7.438 1.00 88.81 71 TRP A O 1
ATOM 555 N N . ILE A 1 72 ? 12.646 -8.812 -6.863 1.00 88.75 72 ILE A N 1
ATOM 556 C CA . ILE A 1 72 ? 11.994 -8.910 -8.179 1.00 88.75 72 ILE A CA 1
ATOM 557 C C . ILE A 1 72 ? 12.738 -8.083 -9.231 1.00 88.75 72 ILE A C 1
ATOM 559 O O . ILE A 1 72 ? 12.923 -8.551 -10.358 1.00 88.75 72 ILE A O 1
ATOM 563 N N . VAL A 1 73 ? 13.182 -6.875 -8.875 1.00 88.44 73 VAL A N 1
ATOM 564 C CA . VAL A 1 73 ? 13.904 -5.984 -9.797 1.00 88.44 73 VAL A CA 1
ATOM 565 C C . VAL A 1 73 ? 15.208 -6.618 -10.256 1.00 88.44 73 VAL A C 1
ATOM 567 O O . VAL A 1 73 ? 15.501 -6.579 -11.448 1.00 88.44 73 VAL A O 1
ATOM 570 N N . GLU A 1 74 ? 15.954 -7.240 -9.343 1.00 86.94 74 GLU A N 1
ATOM 571 C CA . GLU A 1 74 ? 17.229 -7.890 -9.663 1.00 86.94 74 GLU A CA 1
ATOM 572 C C . GLU A 1 74 ? 17.074 -9.069 -10.633 1.00 86.94 74 GLU A C 1
ATOM 574 O O . GLU A 1 74 ? 17.962 -9.314 -11.446 1.00 86.94 74 GLU A O 1
ATOM 579 N N . ARG A 1 75 ? 15.951 -9.799 -10.575 1.00 86.06 75 ARG A N 1
ATOM 580 C CA . ARG A 1 75 ? 15.742 -11.006 -11.394 1.00 86.06 75 ARG A CA 1
ATOM 581 C C . ARG A 1 75 ? 14.992 -10.776 -12.701 1.00 86.06 75 ARG A C 1
ATOM 583 O O . ARG A 1 75 ? 15.296 -11.438 -13.688 1.00 86.06 75 ARG A O 1
ATOM 590 N N . VAL A 1 76 ? 13.975 -9.916 -12.693 1.00 84.94 76 VAL A N 1
ATOM 591 C CA . VAL A 1 76 ? 12.998 -9.788 -13.796 1.00 84.94 76 VAL A CA 1
ATOM 592 C C . VAL A 1 76 ? 12.939 -8.356 -14.341 1.00 84.94 76 VAL A C 1
ATOM 594 O O . VAL A 1 76 ? 12.499 -8.131 -15.467 1.00 84.94 76 VAL A O 1
ATOM 597 N N . GLY A 1 77 ? 13.431 -7.383 -13.573 1.00 85.19 77 GLY A N 1
ATOM 598 C CA . GLY A 1 77 ? 13.467 -5.971 -13.937 1.00 85.19 77 GLY A CA 1
ATOM 599 C C . GLY A 1 77 ? 12.322 -5.136 -13.339 1.00 85.19 77 GLY A C 1
ATOM 600 O O . GLY A 1 77 ? 11.371 -5.675 -12.768 1.00 85.19 77 GLY A O 1
ATOM 601 N N . PRO A 1 78 ? 12.382 -3.796 -13.476 1.00 81.44 78 PRO A N 1
ATOM 602 C CA . PRO A 1 78 ? 11.491 -2.866 -12.765 1.00 81.44 78 PRO A CA 1
ATOM 603 C C . PRO A 1 78 ? 10.000 -3.013 -13.090 1.00 81.44 78 PRO A C 1
ATOM 605 O O . PRO A 1 78 ? 9.141 -2.789 -12.243 1.00 81.44 78 PRO A O 1
ATOM 608 N N . TRP A 1 79 ? 9.674 -3.426 -14.314 1.00 83.06 79 TRP A N 1
ATOM 609 C CA . TRP A 1 79 ? 8.292 -3.556 -14.783 1.00 83.06 79 TRP A CA 1
ATOM 610 C C . TRP A 1 79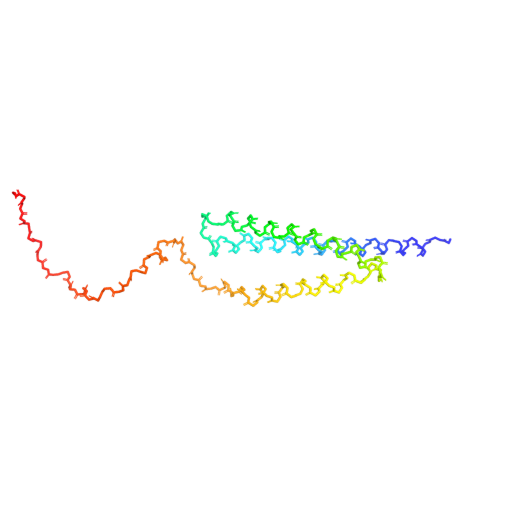 ? 7.537 -4.711 -14.117 1.00 83.06 79 TRP A C 1
ATOM 612 O O . TRP A 1 79 ? 6.314 -4.662 -13.993 1.00 83.06 79 TRP A O 1
ATOM 622 N N . ALA A 1 80 ? 8.256 -5.730 -13.639 1.00 86.25 80 ALA A N 1
ATOM 623 C CA . ALA A 1 80 ? 7.661 -6.916 -13.028 1.00 86.25 80 ALA A CA 1
ATOM 624 C C . ALA A 1 80 ? 6.957 -6.621 -11.694 1.00 86.25 80 ALA A C 1
ATOM 626 O O . ALA A 1 80 ? 6.122 -7.407 -11.256 1.00 86.25 80 ALA A O 1
ATOM 627 N N . MET A 1 81 ? 7.242 -5.475 -11.070 1.00 86.81 81 MET A N 1
ATOM 628 C CA . MET A 1 81 ? 6.631 -5.043 -9.809 1.00 86.81 81 MET A CA 1
ATOM 629 C C . MET A 1 81 ? 5.146 -4.694 -9.956 1.00 86.81 81 MET A C 1
ATOM 631 O O . MET A 1 81 ? 4.382 -4.817 -9.002 1.00 86.81 81 MET A O 1
ATOM 635 N N . ILE A 1 82 ? 4.716 -4.283 -11.151 1.00 87.19 82 ILE A N 1
ATOM 636 C CA . ILE A 1 82 ? 3.347 -3.806 -11.384 1.00 87.19 82 ILE A CA 1
ATOM 637 C C . ILE A 1 82 ? 2.324 -4.915 -11.099 1.00 87.19 82 ILE A C 1
ATOM 639 O O . ILE A 1 82 ? 1.271 -4.651 -10.527 1.00 87.19 82 ILE A O 1
ATOM 643 N N . ILE A 1 83 ? 2.648 -6.162 -11.445 1.00 89.31 83 ILE A N 1
ATOM 644 C CA . ILE A 1 83 ? 1.739 -7.307 -11.313 1.00 89.31 83 ILE A CA 1
ATOM 645 C C . ILE A 1 83 ? 1.439 -7.654 -9.840 1.00 89.31 83 ILE A C 1
ATOM 647 O O . ILE A 1 83 ? 0.261 -7.653 -9.471 1.00 89.31 83 ILE A O 1
ATOM 651 N N . PRO A 1 84 ? 2.428 -7.935 -8.967 1.00 89.75 84 PRO A N 1
ATOM 652 C CA . PRO A 1 84 ? 2.152 -8.295 -7.577 1.00 89.75 84 PRO A CA 1
ATOM 653 C C . PRO A 1 84 ? 1.527 -7.137 -6.790 1.00 89.75 84 PRO A C 1
ATOM 655 O O . PRO A 1 84 ? 0.530 -7.339 -6.103 1.00 89.75 84 PRO A O 1
ATOM 658 N N . PHE A 1 85 ? 2.039 -5.910 -6.927 1.00 90.19 85 PHE A N 1
ATOM 659 C CA . PHE A 1 85 ? 1.484 -4.773 -6.186 1.00 90.19 85 PHE A CA 1
ATOM 660 C C . PHE A 1 85 ? 0.108 -4.351 -6.710 1.00 90.19 85 PHE A C 1
ATOM 662 O O . PHE A 1 85 ? -0.785 -4.062 -5.916 1.00 90.19 85 PHE A O 1
ATOM 669 N N . GLY A 1 86 ? -0.093 -4.368 -8.030 1.00 90.69 86 GLY A N 1
ATOM 670 C CA . GLY A 1 86 ? -1.384 -4.064 -8.644 1.00 90.69 86 GLY A CA 1
ATOM 671 C C . GLY A 1 86 ? -2.457 -5.092 -8.285 1.00 90.69 86 GLY A C 1
ATOM 672 O O . GLY A 1 86 ? -3.565 -4.712 -7.915 1.00 90.69 86 GLY A O 1
ATOM 673 N N . SER A 1 87 ? -2.129 -6.387 -8.319 1.00 93.31 87 SER A N 1
ATOM 674 C CA . SER A 1 87 ? -3.073 -7.445 -7.930 1.00 93.31 87 SER A CA 1
ATOM 675 C C . SER A 1 87 ? -3.431 -7.394 -6.443 1.00 93.31 87 SER A C 1
ATOM 677 O O . SER A 1 87 ? -4.609 -7.517 -6.112 1.00 93.31 87 SER A O 1
ATOM 679 N N . MET A 1 88 ? -2.467 -7.130 -5.552 1.00 91.88 88 MET A N 1
ATOM 680 C CA . MET A 1 88 ? -2.753 -6.923 -4.126 1.00 91.88 88 MET A CA 1
ATOM 681 C C . MET A 1 88 ? -3.645 -5.701 -3.886 1.00 91.88 88 MET A C 1
ATOM 683 O O . MET A 1 88 ? -4.575 -5.781 -3.086 1.00 91.88 88 MET A O 1
ATOM 687 N N . ALA A 1 89 ? -3.405 -4.590 -4.589 1.00 91.12 89 ALA A N 1
ATOM 688 C CA . ALA A 1 89 ? -4.236 -3.393 -4.477 1.00 91.12 89 ALA A CA 1
ATOM 689 C C . ALA A 1 89 ? -5.676 -3.642 -4.960 1.00 91.12 89 ALA A C 1
ATOM 691 O O . ALA A 1 89 ? -6.625 -3.230 -4.295 1.00 91.12 89 ALA A O 1
ATOM 692 N N . LEU A 1 90 ? -5.849 -4.360 -6.076 1.00 93.12 90 LEU A N 1
ATOM 693 C CA . LEU A 1 90 ? -7.172 -4.743 -6.578 1.00 93.12 90 LEU A CA 1
ATOM 694 C C . LEU A 1 90 ? -7.890 -5.689 -5.616 1.00 93.12 90 LEU A C 1
ATOM 696 O O . LEU A 1 90 ? -9.057 -5.465 -5.310 1.00 93.12 90 LEU A O 1
ATOM 700 N N . ALA A 1 91 ? -7.197 -6.705 -5.099 1.00 93.06 91 ALA A N 1
ATOM 701 C CA . ALA A 1 91 ? -7.764 -7.623 -4.118 1.00 93.06 91 ALA A CA 1
ATOM 702 C C . ALA A 1 91 ? -8.216 -6.878 -2.854 1.00 93.06 91 ALA A C 1
ATOM 704 O O . ALA A 1 91 ? -9.330 -7.093 -2.385 1.00 93.06 91 ALA A O 1
ATOM 705 N N . ALA A 1 92 ? -7.397 -5.951 -2.345 1.00 88.69 92 ALA A N 1
ATOM 706 C CA . ALA A 1 92 ? -7.768 -5.105 -1.216 1.00 88.69 92 ALA A CA 1
ATOM 707 C C . ALA A 1 92 ? -9.006 -4.251 -1.529 1.00 88.69 92 ALA A C 1
ATOM 709 O O . ALA A 1 92 ? -9.928 -4.211 -0.722 1.00 88.69 92 ALA A O 1
ATOM 710 N N . GLY A 1 93 ? -9.071 -3.627 -2.709 1.00 88.38 93 GLY A N 1
ATOM 711 C CA . GLY A 1 93 ? -10.242 -2.860 -3.144 1.00 88.38 93 GLY A CA 1
ATOM 712 C C . GLY A 1 93 ? -11.517 -3.705 -3.219 1.00 88.38 93 GLY A C 1
ATOM 713 O O . GLY A 1 93 ? -12.559 -3.278 -2.735 1.00 88.38 93 GLY A O 1
ATOM 714 N N . VAL A 1 94 ? -11.432 -4.926 -3.753 1.00 90.19 94 VAL A N 1
ATOM 715 C CA . VAL A 1 94 ? -12.565 -5.866 -3.804 1.00 90.19 94 VAL A CA 1
ATOM 716 C C . VAL A 1 94 ? -13.011 -6.262 -2.401 1.00 90.19 94 VAL A C 1
ATOM 718 O O . VAL A 1 94 ? -14.204 -6.236 -2.117 1.00 90.19 94 VAL A O 1
ATOM 721 N N . VAL A 1 95 ? -12.073 -6.584 -1.506 1.00 87.00 95 VAL A N 1
ATOM 722 C CA . VAL A 1 95 ? -12.399 -6.894 -0.108 1.00 87.00 95 VAL A CA 1
ATOM 723 C C . VAL A 1 95 ? -13.078 -5.701 0.552 1.00 87.00 95 VAL A C 1
ATOM 725 O O . VAL A 1 95 ? -14.092 -5.889 1.204 1.00 87.00 95 VAL A O 1
ATOM 728 N N . VAL A 1 96 ? -12.588 -4.479 0.344 1.00 84.06 96 VAL A N 1
ATOM 729 C CA . VAL A 1 96 ? -13.216 -3.264 0.882 1.00 84.06 96 VAL A CA 1
ATOM 730 C C . VAL A 1 96 ? -14.641 -3.090 0.350 1.00 84.06 96 VAL A C 1
ATOM 732 O O . VAL A 1 96 ? -15.542 -2.853 1.143 1.00 84.06 96 VAL A O 1
ATOM 735 N N . ILE A 1 97 ? -14.870 -3.270 -0.954 1.00 82.19 97 ILE A N 1
ATOM 736 C CA . ILE A 1 97 ? -16.208 -3.170 -1.565 1.00 82.19 97 ILE A CA 1
ATOM 737 C C . ILE A 1 97 ? -17.171 -4.231 -1.010 1.00 82.19 97 ILE A C 1
ATOM 739 O O . ILE A 1 97 ? -18.351 -3.953 -0.835 1.00 82.19 97 ILE A O 1
ATOM 743 N N . LEU A 1 98 ? -16.688 -5.447 -0.743 1.00 80.31 98 LEU A N 1
ATOM 744 C CA . LEU A 1 98 ? -17.521 -6.535 -0.219 1.00 80.31 98 LEU A CA 1
ATOM 745 C C . LEU A 1 98 ? -17.750 -6.441 1.296 1.00 80.31 98 LEU A C 1
ATOM 747 O O . LEU A 1 98 ? -18.796 -6.864 1.781 1.00 80.31 98 LEU A O 1
ATOM 751 N N . LEU A 1 99 ? -16.757 -5.951 2.041 1.00 73.06 99 LEU A N 1
ATOM 752 C CA . LEU A 1 99 ? -16.742 -5.957 3.504 1.00 73.06 99 LEU A CA 1
ATOM 753 C C . LEU A 1 99 ? -17.284 -4.660 4.111 1.00 73.06 99 LEU A C 1
ATOM 755 O O . LEU A 1 99 ? -17.680 -4.678 5.273 1.00 73.06 99 LEU A O 1
ATOM 759 N N . ILE A 1 100 ? -17.299 -3.553 3.361 1.00 67.88 100 ILE A N 1
ATOM 760 C CA . ILE A 1 100 ? -18.019 -2.335 3.741 1.00 67.88 100 ILE A CA 1
ATOM 761 C C . ILE A 1 100 ? -19.456 -2.471 3.214 1.00 67.88 100 ILE A C 1
ATOM 763 O O . ILE A 1 100 ? -19.693 -2.194 2.038 1.00 67.88 100 ILE A O 1
ATOM 767 N N . PRO A 1 101 ? -20.434 -2.906 4.034 1.00 57.00 101 PRO A N 1
ATOM 768 C CA . PRO A 1 101 ? -21.836 -2.736 3.678 1.00 57.00 101 PRO A CA 1
ATOM 769 C C . PRO A 1 101 ? -22.106 -1.237 3.527 1.00 57.00 101 PRO A C 1
ATOM 771 O O . PRO A 1 101 ? -21.694 -0.452 4.382 1.00 57.00 101 PRO A O 1
ATOM 774 N N . GLU A 1 102 ? -22.758 -0.833 2.436 1.00 56.50 102 GLU A N 1
ATOM 775 C CA . GLU A 1 102 ? -23.058 0.579 2.198 1.00 56.50 102 GLU A CA 1
ATOM 776 C C . GLU A 1 102 ? -23.749 1.211 3.417 1.00 56.50 102 GLU A C 1
ATOM 778 O O . GLU A 1 102 ? -24.840 0.804 3.819 1.00 56.50 102 GLU A O 1
ATOM 783 N N . THR A 1 103 ? -23.123 2.251 3.970 1.00 57.03 103 THR A N 1
ATOM 784 C CA . THR A 1 103 ? -23.661 3.118 5.027 1.00 57.03 103 THR A CA 1
ATOM 785 C C . THR A 1 103 ? -24.680 4.137 4.489 1.00 57.03 103 THR A C 1
ATOM 787 O O . THR A 1 103 ? -24.998 5.121 5.151 1.00 57.03 103 THR A O 1
ATOM 790 N N . MET A 1 104 ? -25.241 3.928 3.292 1.00 43.34 104 MET A N 1
ATOM 791 C CA . MET A 1 104 ? -26.265 4.807 2.723 1.00 43.34 104 MET A CA 1
ATOM 792 C C . MET A 1 104 ? -27.654 4.452 3.272 1.00 43.34 104 MET A C 1
ATOM 794 O O . MET A 1 104 ? -28.362 3.603 2.734 1.00 43.34 104 MET A O 1
ATOM 798 N N . GLY A 1 105 ? -28.064 5.145 4.341 1.00 46.91 105 GLY A N 1
ATOM 799 C CA . GLY A 1 105 ? -29.482 5.287 4.702 1.00 46.91 105 GLY A CA 1
ATOM 800 C C . GLY A 1 105 ? -29.984 4.518 5.925 1.00 46.91 105 GLY A C 1
ATOM 801 O O . GLY A 1 105 ? -31.196 4.366 6.070 1.00 46.91 105 GLY A O 1
ATOM 802 N N . ARG A 1 106 ? -29.108 4.056 6.825 1.00 43.81 106 ARG A N 1
ATOM 803 C CA . ARG A 1 106 ? -29.535 3.598 8.160 1.00 43.81 106 ARG A CA 1
ATOM 804 C C . ARG A 1 106 ? -29.160 4.660 9.197 1.00 43.81 106 ARG A C 1
ATOM 806 O O . ARG A 1 106 ? -28.007 5.080 9.184 1.00 43.81 106 ARG A O 1
ATOM 813 N N . PRO A 1 107 ? -30.088 5.123 10.056 1.00 42.56 107 PRO A N 1
ATOM 814 C CA . PRO A 1 107 ? -29.728 5.991 11.172 1.00 42.56 107 PRO A CA 1
ATOM 815 C C . PRO A 1 107 ? -28.753 5.216 12.063 1.00 42.56 107 PRO A C 1
ATOM 817 O O . PRO A 1 107 ? -29.081 4.121 12.521 1.00 42.56 107 PRO A O 1
ATOM 820 N N . LEU A 1 108 ? -27.535 5.731 12.229 1.00 45.47 108 LEU A N 1
ATOM 821 C CA . LEU A 1 108 ? -26.579 5.143 13.156 1.00 45.47 108 LEU A CA 1
ATOM 822 C C . LEU A 1 108 ? -27.004 5.523 14.581 1.00 45.47 108 LEU A C 1
ATOM 824 O O . LEU A 1 108 ? -27.129 6.717 14.854 1.00 45.47 108 LEU A O 1
ATOM 828 N N . PRO A 1 109 ? -27.240 4.550 15.473 1.00 44.31 109 PRO A N 1
ATOM 829 C CA . PRO A 1 109 ? -27.456 4.838 16.883 1.00 44.31 109 PRO A CA 1
ATOM 830 C C . PRO A 1 109 ? -26.188 5.471 17.475 1.00 44.31 109 PRO A C 1
ATOM 832 O O . PRO A 1 109 ? -25.085 4.945 17.325 1.00 44.31 109 PRO A O 1
ATOM 835 N N . GLU A 1 110 ? -26.339 6.644 18.091 1.00 49.69 110 GLU A N 1
ATOM 836 C CA . GLU A 1 110 ? -25.235 7.536 18.483 1.00 49.69 110 GLU A CA 1
ATOM 837 C C . GLU A 1 110 ? -24.515 7.142 19.790 1.00 49.69 110 GLU A C 1
ATOM 839 O O . GLU A 1 110 ? -23.562 7.821 20.178 1.00 49.69 110 GLU A O 1
ATOM 844 N N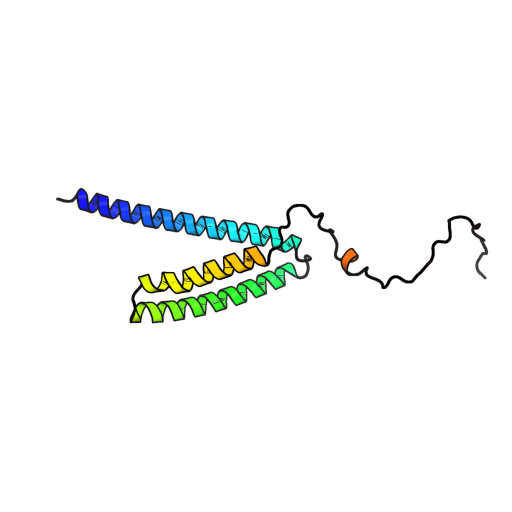 . THR A 1 111 ? -24.884 6.048 20.472 1.00 48.09 111 THR A N 1
ATOM 845 C CA . THR A 1 111 ? -24.359 5.788 21.826 1.00 48.09 111 THR A CA 1
ATOM 846 C C . THR A 1 111 ? -24.159 4.302 22.143 1.00 48.09 111 THR A C 1
ATOM 848 O O . THR A 1 111 ? -24.999 3.461 21.841 1.00 48.09 111 THR A O 1
ATOM 851 N N . ILE A 1 112 ? -23.044 3.985 22.819 1.00 51.34 112 ILE A N 1
ATOM 852 C CA . ILE A 1 112 ? -22.687 2.646 23.347 1.00 51.34 112 ILE A CA 1
ATOM 853 C C . ILE A 1 112 ? -23.789 2.069 24.258 1.00 51.34 112 ILE A C 1
ATOM 855 O O . ILE A 1 112 ? -23.915 0.851 24.363 1.00 51.34 112 ILE A O 1
ATOM 859 N N . GLU A 1 113 ? -24.608 2.932 24.864 1.00 51.19 113 GLU A N 1
ATOM 860 C CA . GLU A 1 113 ? -25.708 2.561 25.762 1.00 51.19 113 GLU A CA 1
ATOM 861 C C . GLU A 1 113 ? -26.759 1.648 25.098 1.00 51.19 113 GLU A C 1
ATOM 863 O O . GLU A 1 113 ? -27.268 0.758 25.768 1.00 51.19 113 GLU A O 1
ATOM 868 N N . GLU A 1 114 ? -27.002 1.734 23.781 1.00 51.12 114 GLU A N 1
ATOM 869 C CA . GLU A 1 114 ? -27.939 0.819 23.092 1.00 51.12 114 GLU A CA 1
ATOM 870 C C . GLU A 1 114 ? -27.353 -0.575 22.794 1.00 51.12 114 GLU A C 1
ATOM 872 O O . GLU A 1 114 ? -28.099 -1.537 22.613 1.00 51.12 114 GLU A O 1
ATOM 877 N N . ILE A 1 115 ? -26.023 -0.719 22.748 1.00 53.16 115 ILE A N 1
ATOM 878 C CA . ILE A 1 115 ? -25.366 -2.021 22.523 1.00 53.16 115 ILE A CA 1
ATOM 879 C C . ILE A 1 115 ? -25.284 -2.811 23.838 1.00 53.16 115 ILE A C 1
ATOM 881 O O . ILE A 1 115 ? -25.304 -4.043 23.827 1.00 53.16 115 ILE A O 1
ATOM 885 N N . GLU A 1 116 ? -25.217 -2.113 24.973 1.00 54.28 116 GLU A N 1
ATOM 886 C CA . GLU A 1 116 ? -25.127 -2.717 26.305 1.00 54.28 116 GLU A CA 1
ATOM 887 C C . GLU A 1 116 ? -26.510 -2.996 26.939 1.00 54.28 116 GLU A C 1
ATOM 889 O O . GLU A 1 116 ? -26.617 -3.865 27.803 1.00 54.28 116 GLU A O 1
ATOM 894 N N . GLU A 1 117 ? -27.590 -2.356 26.464 1.00 46.22 117 GLU A N 1
ATOM 895 C CA . GLU A 1 117 ? -28.972 -2.574 26.939 1.00 46.22 117 GLU A CA 1
ATOM 896 C C . GLU A 1 117 ? -29.744 -3.719 26.259 1.00 46.22 117 GLU A C 1
ATOM 898 O O . GLU A 1 117 ? -30.957 -3.851 26.437 1.00 46.22 117 GLU A O 1
ATOM 903 N N . VAL A 1 118 ? -29.070 -4.658 25.587 1.00 50.47 118 VAL A N 1
ATOM 904 C CA . VAL A 1 118 ? -29.664 -5.992 25.382 1.00 50.47 118 VAL A CA 1
ATOM 905 C C . VAL A 1 118 ? -29.599 -6.756 26.709 1.00 50.47 118 VAL A C 1
ATOM 907 O O . VAL A 1 118 ? -28.868 -7.733 26.875 1.00 50.47 118 VAL A O 1
ATOM 910 N N . LYS A 1 119 ? -30.394 -6.310 27.687 1.00 44.50 119 LYS A N 1
ATOM 911 C CA . LYS A 1 119 ? -30.861 -7.204 28.743 1.00 44.50 119 LYS A CA 1
ATOM 912 C C . LYS A 1 119 ? -31.733 -8.272 28.075 1.00 44.50 119 LYS A C 1
ATOM 914 O O . LYS A 1 119 ? -32.544 -7.935 27.208 1.00 44.50 119 LYS A O 1
ATOM 919 N N . PRO A 1 120 ? -31.590 -9.556 28.448 1.00 40.81 120 PRO A N 1
ATOM 920 C CA . PRO A 1 120 ? -32.560 -10.571 28.073 1.00 40.81 120 PRO A CA 1
ATOM 921 C C . PRO A 1 120 ? -33.947 -10.052 28.439 1.00 40.81 120 PRO A C 1
ATOM 923 O O . PRO A 1 120 ? -34.138 -9.551 29.545 1.00 40.81 120 PRO A O 1
ATOM 926 N N . ILE A 1 121 ? -34.871 -10.135 27.490 1.00 51.19 121 ILE A N 1
ATOM 927 C CA . ILE A 1 121 ? -36.270 -9.756 27.655 1.00 51.19 121 ILE A CA 1
ATOM 928 C C . ILE A 1 121 ? -36.813 -10.559 28.844 1.00 51.19 121 ILE A C 1
ATOM 930 O O . ILE A 1 121 ? -37.111 -11.747 28.713 1.00 51.19 121 ILE A O 1
ATOM 934 N N . GLU A 1 122 ? -36.870 -9.939 30.021 1.00 46.59 122 GLU A N 1
ATOM 935 C CA . GLU A 1 122 ? -37.647 -10.460 31.134 1.00 46.59 122 GLU A CA 1
ATOM 936 C C . GLU A 1 122 ? -39.105 -10.204 30.767 1.00 46.59 122 GLU A C 1
ATOM 938 O O . GLU A 1 122 ? -39.517 -9.081 30.472 1.00 46.59 122 GLU A O 1
ATOM 943 N N . ASN A 1 123 ? -39.839 -11.299 30.624 1.00 46.12 123 ASN A N 1
ATOM 944 C CA . ASN A 1 123 ? -41.212 -11.283 30.172 1.00 46.12 123 ASN A CA 1
ATOM 945 C C . ASN A 1 123 ? -42.075 -10.456 31.144 1.00 46.12 123 ASN A C 1
ATOM 947 O O . ASN A 1 123 ? -42.095 -10.729 32.337 1.00 46.12 123 ASN A O 1
ATOM 951 N N . GLU A 1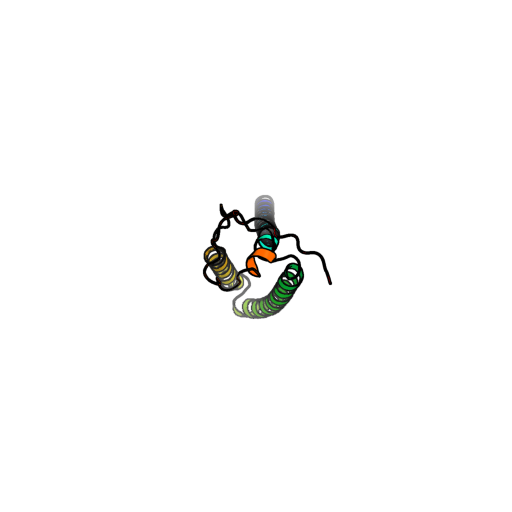 124 ? -42.864 -9.544 30.571 1.00 53.22 124 GLU A N 1
ATOM 952 C CA . GLU A 1 124 ? -44.251 -9.304 30.987 1.00 53.22 124 GLU A CA 1
ATOM 953 C C . GLU A 1 124 ? -44.508 -8.457 32.253 1.00 53.22 124 GLU A C 1
ATOM 955 O O . GLU A 1 124 ? -45.199 -8.884 33.171 1.00 53.22 124 GLU A O 1
ATOM 960 N N . GLU A 1 125 ? -44.123 -7.177 32.233 1.00 48.44 125 GLU A N 1
ATOM 961 C CA . GLU A 1 125 ? -44.848 -6.140 32.992 1.00 48.44 125 GLU A CA 1
ATOM 962 C C . GLU A 1 125 ? -45.480 -5.112 32.041 1.00 48.44 125 GLU A C 1
ATOM 964 O O . GLU A 1 125 ? -45.056 -3.966 31.915 1.00 48.44 125 GLU A O 1
ATOM 969 N N . MET A 1 126 ? -46.554 -5.529 31.364 1.00 47.81 126 MET A N 1
ATOM 970 C CA . MET A 1 126 ? -47.626 -4.598 31.010 1.00 47.81 126 MET A CA 1
ATOM 971 C C . MET A 1 126 ? -48.706 -4.678 32.091 1.00 47.81 126 MET A C 1
ATOM 973 O O . MET A 1 126 ? -49.682 -5.412 31.946 1.00 47.81 126 MET A O 1
ATOM 977 N N . THR A 1 127 ? -48.576 -3.883 33.154 1.00 46.62 127 THR A N 1
ATOM 978 C CA . THR A 1 127 ? -49.751 -3.451 33.927 1.00 46.62 127 THR A CA 1
ATOM 979 C C . THR A 1 127 ? -49.887 -1.928 33.863 1.00 46.62 127 THR A C 1
ATOM 981 O O . THR A 1 127 ? -48.904 -1.222 34.089 1.00 46.62 127 THR A O 1
ATOM 984 N N . PRO A 1 128 ? -51.075 -1.405 33.503 1.00 45.62 128 PRO A N 1
ATOM 985 C CA . PRO A 1 128 ? -51.290 0.006 33.206 1.00 45.62 128 PRO A CA 1
ATOM 986 C C . PRO A 1 128 ? -51.219 0.897 34.452 1.00 45.62 128 PRO A C 1
ATOM 988 O O . PRO A 1 128 ? -51.441 0.458 35.580 1.00 45.62 128 PRO A O 1
ATOM 991 N N . ILE A 1 129 ? -50.964 2.183 34.195 1.00 52.72 129 ILE A N 1
ATOM 992 C CA . ILE A 1 129 ? -50.924 3.325 35.122 1.00 52.72 129 ILE A CA 1
ATOM 993 C C . ILE A 1 129 ? -52.317 3.556 35.754 1.00 52.72 129 ILE A C 1
ATOM 995 O O . ILE A 1 129 ? -52.993 4.543 35.477 1.00 52.72 129 ILE A O 1
ATOM 999 N N . SER A 1 130 ? -52.809 2.621 36.565 1.00 57.03 130 SER A N 1
ATOM 1000 C CA . SER A 1 130 ? -54.058 2.777 37.316 1.00 57.03 130 SER A CA 1
ATOM 1001 C C . SER A 1 130 ? -54.079 1.904 38.574 1.00 57.03 130 SER A C 1
ATOM 1003 O O . SER A 1 130 ? -54.858 0.960 38.687 1.00 57.03 130 SER A O 1
ATOM 1005 N N . ALA A 1 131 ? -53.244 2.240 39.552 1.00 49.81 131 ALA A N 1
ATOM 1006 C CA . ALA A 1 131 ? -53.495 1.920 40.955 1.00 49.81 131 ALA A CA 1
ATOM 1007 C C . ALA A 1 131 ? -52.935 3.065 41.816 1.00 49.81 131 ALA A C 1
ATOM 1009 O O . ALA A 1 131 ? -51.885 3.612 41.475 1.00 49.81 131 ALA A O 1
ATOM 1010 N N . PRO A 1 132 ? -53.643 3.503 42.873 1.00 46.41 132 PRO A N 1
ATOM 1011 C CA . PRO A 1 132 ? -53.292 4.724 43.582 1.00 46.41 132 PRO A CA 1
ATOM 1012 C C . PRO A 1 132 ? -51.988 4.530 44.358 1.00 46.41 132 PRO A C 1
ATOM 1014 O O . PRO A 1 132 ? -51.783 3.489 44.984 1.00 46.41 132 PRO A O 1
ATOM 1017 N N . VAL A 1 133 ? -51.138 5.560 44.339 1.00 60.25 133 VAL A N 1
ATOM 1018 C CA . VAL A 1 133 ? -49.979 5.694 45.228 1.00 60.25 133 VAL A CA 1
ATOM 1019 C C . VAL A 1 133 ? -50.483 5.567 46.666 1.00 60.25 133 VAL A C 1
ATOM 1021 O O . VAL A 1 133 ? -51.161 6.460 47.175 1.00 60.25 133 VAL A O 1
ATOM 1024 N N . LYS A 1 134 ? -50.204 4.430 47.310 1.00 47.47 134 LYS A N 1
ATOM 1025 C CA . LYS A 1 134 ? -50.314 4.316 48.763 1.00 47.47 134 LYS A CA 1
ATOM 1026 C C . LYS A 1 134 ? -49.075 4.968 49.356 1.00 47.47 134 LYS A C 1
ATOM 1028 O O . LYS A 1 134 ? -48.024 4.341 49.442 1.00 47.47 134 LYS A O 1
ATOM 1033 N N . ASP A 1 135 ? -4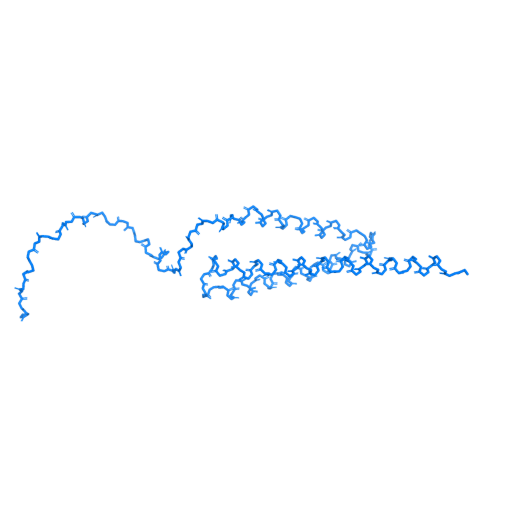9.234 6.226 49.745 1.00 56.44 135 ASP A N 1
ATOM 1034 C CA . ASP A 1 135 ? -48.407 6.842 50.774 1.00 56.44 135 ASP A CA 1
ATOM 1035 C C . ASP A 1 135 ? -48.525 5.985 52.037 1.00 56.44 135 ASP A C 1
ATOM 1037 O O . ASP A 1 135 ? -49.618 5.840 52.585 1.00 56.44 135 ASP A O 1
ATOM 1041 N N . ASN A 1 136 ? -47.416 5.407 52.491 1.00 41.91 136 ASN A N 1
ATOM 1042 C CA . ASN A 1 136 ? -47.251 5.066 53.895 1.00 41.91 136 ASN A CA 1
ATOM 1043 C C . ASN A 1 136 ? -45.865 5.559 54.344 1.00 41.91 136 ASN A C 1
ATOM 1045 O O . ASN A 1 136 ? -44.875 5.218 53.691 1.00 41.91 136 ASN A O 1
ATOM 1049 N N . PRO A 1 137 ? -45.790 6.386 55.405 1.00 54.75 137 PRO A N 1
ATOM 1050 C CA . PRO A 1 137 ? -44.542 6.991 55.850 1.00 54.75 137 PRO A CA 1
ATOM 1051 C C . PRO A 1 137 ? -43.615 5.990 56.562 1.00 54.75 137 PRO A C 1
ATOM 1053 O O . PRO A 1 137 ? -44.060 4.908 56.950 1.00 54.75 137 PRO A O 1
ATOM 1056 N N . PRO A 1 138 ? -42.330 6.354 56.732 1.00 49.72 138 PRO A N 1
ATOM 1057 C CA . PRO A 1 138 ? -41.314 5.478 57.300 1.00 49.72 138 PRO A CA 1
ATOM 1058 C C . PRO A 1 138 ? -41.451 5.347 58.822 1.00 49.72 138 PRO A C 1
ATOM 1060 O O . PRO A 1 138 ? -41.473 6.356 59.527 1.00 49.72 138 PRO A O 1
ATOM 1063 N N . GLU A 1 139 ? -41.444 4.104 59.303 1.00 47.22 139 GLU A N 1
ATOM 1064 C CA . GLU A 1 139 ? -41.020 3.723 60.658 1.00 47.22 139 GLU A CA 1
ATOM 1065 C C . GLU A 1 139 ? -39.982 2.600 60.565 1.00 47.22 139 GLU A C 1
ATOM 1067 O O . GLU A 1 139 ? -40.253 1.603 59.852 1.00 47.22 139 GLU A O 1
#